Protein AF-A0A524NPP4-F1 (afdb_monomer)

Foldseek 3Di:
DDDDDPPVVCVVVVHDDPDDDDCVVPPDDDPDFWFWWWADDPQFTATDGHHPVVSVVRVTDTPGDDDCVPPPDDGDDFAFWWWAQDPNDTAIDRDHPVVSVVRVTDGPGDDDCVPPPRD

Radius of gyration: 25.39 Å; Cα contacts (8 Å, |Δi|>4): 181; chains: 1; bounding box: 55×31×65 Å

Mean predicted aligned error: 7.78 Å

Solvent-accessible surface area (backbone atoms only — not comparable to full-atom values): 7382 Å² total; per-residue (Å²): 139,72,78,98,66,55,71,69,57,31,52,75,72,71,49,82,84,84,71,92,82,64,60,74,71,69,74,69,79,75,78,80,72,57,20,26,17,30,31,90,45,97,90,43,40,42,48,43,81,32,41,66,66,56,21,53,74,71,71,25,50,76,69,45,70,76,69,47,76,72,67,74,43,65,76,65,78,76,56,27,30,16,35,32,73,59,99,86,41,65,41,52,43,80,30,50,71,68,58,21,51,74,73,69,28,45,78,71,44,70,81,66,55,75,71,67,73,52,120

Structure (mmCIF, N/CA/C/O backbone):
data_AF-A0A524NPP4-F1
#
_entry.id   AF-A0A524NPP4-F1
#
loop_
_atom_site.group_PDB
_atom_site.id
_atom_site.type_symbol
_atom_site.label_atom_id
_atom_site.label_alt_id
_atom_site.label_comp_id
_atom_site.label_asym_id
_atom_site.label_entity_id
_atom_site.label_seq_id
_atom_site.pdbx_PDB_ins_code
_atom_site.Cartn_x
_atom_site.Cartn_y
_atom_site.Cartn_z
_atom_site.occupancy
_atom_site.B_iso_or_equiv
_atom_site.auth_seq_id
_atom_site.auth_comp_id
_atom_site.auth_asym_id
_atom_site.auth_atom_id
_atom_site.pdbx_PDB_model_num
ATOM 1 N N . MET A 1 1 ? 19.622 -9.427 -18.694 1.00 81.62 1 MET A N 1
ATOM 2 C CA . MET A 1 1 ? 20.805 -9.781 -19.514 1.00 81.62 1 MET A CA 1
ATOM 3 C C . MET A 1 1 ? 20.417 -9.662 -20.981 1.00 81.62 1 MET A C 1
ATOM 5 O O . MET A 1 1 ? 19.247 -9.884 -21.259 1.00 81.62 1 MET A O 1
ATOM 9 N N . CYS A 1 2 ? 21.335 -9.304 -21.883 1.00 90.19 2 CYS A N 1
ATOM 10 C CA . CYS A 1 2 ? 21.072 -9.264 -23.329 1.00 90.19 2 CYS A CA 1
ATOM 11 C C . CYS A 1 2 ? 21.698 -10.487 -24.003 1.00 90.19 2 CYS A C 1
ATOM 13 O O . CYS A 1 2 ? 22.837 -10.831 -23.687 1.00 90.19 2 CYS A O 1
ATOM 15 N N . LEU A 1 3 ? 20.963 -11.124 -24.915 1.00 91.50 3 LEU A N 1
ATOM 16 C CA . LEU A 1 3 ? 21.426 -12.251 -25.724 1.00 91.50 3 LEU A CA 1
ATOM 17 C C . LEU A 1 3 ? 21.026 -12.019 -27.184 1.00 91.50 3 LEU A C 1
ATOM 19 O O . LEU A 1 3 ? 19.914 -11.572 -27.456 1.00 91.50 3 LEU A O 1
ATOM 23 N N . GLN A 1 4 ? 21.919 -12.342 -28.123 1.00 92.69 4 GLN A N 1
ATOM 24 C CA . GLN A 1 4 ? 21.602 -12.315 -29.551 1.00 92.69 4 GLN A CA 1
ATOM 25 C C . GLN A 1 4 ? 20.948 -13.640 -29.946 1.00 92.69 4 GLN A C 1
ATOM 27 O O . GLN A 1 4 ? 21.615 -14.670 -30.030 1.00 92.69 4 GLN A O 1
ATOM 32 N N . LEU A 1 5 ? 19.637 -13.607 -30.168 1.00 91.88 5 LEU A N 1
ATOM 33 C CA . LEU A 1 5 ? 18.804 -14.758 -30.512 1.00 91.88 5 LEU A CA 1
ATOM 34 C C . LEU A 1 5 ? 17.972 -14.445 -31.763 1.00 91.88 5 LEU A C 1
ATOM 36 O O . LEU A 1 5 ? 17.846 -13.286 -32.160 1.00 91.88 5 LEU A O 1
ATOM 40 N N . THR A 1 6 ? 17.379 -15.468 -32.381 1.00 93.00 6 THR A N 1
ATOM 41 C CA . THR A 1 6 ? 16.267 -15.234 -33.314 1.00 93.00 6 THR A CA 1
ATOM 42 C C . THR A 1 6 ? 15.047 -14.731 -32.539 1.00 93.00 6 THR A C 1
ATOM 44 O O . THR A 1 6 ? 14.915 -15.010 -31.345 1.00 93.00 6 THR A O 1
ATOM 47 N N . ALA A 1 7 ? 14.131 -14.028 -33.211 1.00 90.69 7 ALA A N 1
ATOM 48 C CA . ALA A 1 7 ? 12.905 -13.525 -32.583 1.00 90.69 7 ALA A CA 1
ATOM 49 C C . ALA A 1 7 ? 12.089 -14.652 -31.919 1.00 90.69 7 ALA A C 1
ATOM 51 O O . ALA A 1 7 ? 11.611 -14.509 -30.795 1.00 90.69 7 ALA A O 1
ATOM 52 N N . GLU A 1 8 ? 12.000 -15.814 -32.575 1.00 93.50 8 GLU A N 1
ATOM 53 C CA . GLU A 1 8 ? 11.296 -16.989 -32.047 1.00 93.50 8 GLU A CA 1
ATOM 54 C C . GLU A 1 8 ? 11.952 -17.531 -30.772 1.00 93.50 8 GLU A C 1
ATOM 56 O O . GLU A 1 8 ? 11.256 -17.840 -29.806 1.00 93.50 8 GLU A O 1
ATOM 61 N N . 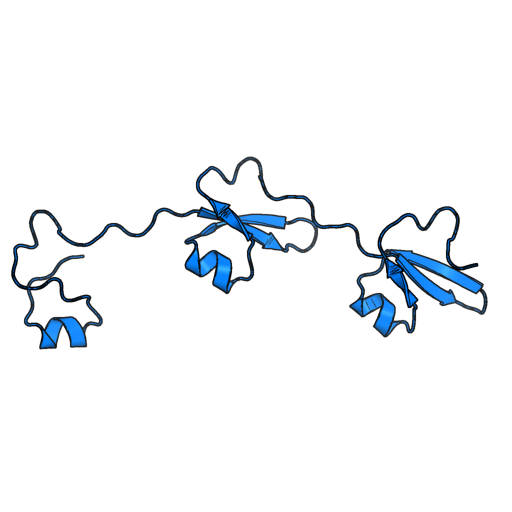ALA A 1 9 ? 13.286 -17.611 -30.740 1.00 94.31 9 ALA A N 1
ATOM 62 C CA . ALA A 1 9 ? 14.018 -18.058 -29.559 1.00 94.31 9 ALA A CA 1
ATOM 63 C C . ALA A 1 9 ? 13.930 -17.036 -28.413 1.00 94.31 9 ALA A C 1
ATOM 65 O O . ALA A 1 9 ? 13.785 -17.426 -27.260 1.00 94.31 9 ALA A O 1
ATOM 66 N N . CYS A 1 10 ? 13.956 -15.733 -28.714 1.00 92.62 10 CYS A N 1
ATOM 67 C CA . CYS A 1 10 ? 13.768 -14.680 -27.715 1.00 92.62 10 CYS A CA 1
ATOM 68 C C . CYS A 1 10 ? 12.394 -14.786 -27.033 1.00 92.62 10 CYS A C 1
ATOM 70 O O . CYS A 1 10 ? 12.313 -14.777 -25.805 1.00 92.62 10 CYS A O 1
ATOM 72 N N . ALA A 1 11 ? 11.326 -14.954 -27.819 1.00 91.94 11 ALA A N 1
ATOM 73 C CA . ALA A 1 11 ? 9.968 -15.103 -27.301 1.00 91.94 11 ALA A CA 1
ATOM 74 C C . ALA A 1 11 ? 9.776 -16.407 -26.506 1.00 91.94 11 ALA A C 1
ATOM 76 O O . ALA A 1 11 ? 9.107 -16.394 -25.473 1.00 91.94 11 ALA A O 1
ATOM 77 N N . ALA A 1 12 ? 10.376 -17.517 -26.954 1.00 95.12 12 ALA A N 1
ATOM 78 C CA . ALA A 1 12 ? 10.319 -18.799 -26.246 1.00 95.12 12 ALA A CA 1
ATOM 79 C C . ALA A 1 12 ? 10.927 -18.721 -24.833 1.00 95.12 12 ALA A C 1
ATOM 81 O O . ALA A 1 12 ? 10.419 -19.354 -23.912 1.00 95.12 12 ALA A O 1
ATOM 82 N N . GLU A 1 13 ? 11.956 -17.891 -24.656 1.00 92.25 13 GLU A N 1
ATOM 83 C CA . GLU A 1 13 ? 12.608 -17.639 -23.366 1.00 92.25 13 GLU A CA 1
ATOM 84 C C . GLU A 1 13 ? 11.909 -16.542 -22.534 1.00 92.25 13 GLU A C 1
ATOM 86 O O . GLU A 1 13 ? 12.402 -16.158 -21.473 1.00 92.25 13 GLU A O 1
ATOM 91 N N . GLY A 1 14 ? 10.779 -15.994 -23.002 1.00 90.12 14 GLY A N 1
ATOM 92 C CA . GLY A 1 14 ? 10.074 -14.892 -22.335 1.00 90.12 14 GLY A CA 1
ATOM 93 C C . GLY A 1 14 ? 10.828 -13.556 -22.376 1.00 90.12 14 GLY A C 1
ATOM 94 O O . GLY A 1 14 ? 10.588 -12.677 -21.548 1.00 90.12 14 GLY A O 1
ATOM 95 N N . GLY A 1 15 ? 11.767 -13.406 -23.311 1.00 89.75 15 GLY A N 1
ATOM 96 C CA . GLY A 1 15 ? 12.527 -12.181 -23.516 1.00 89.75 15 GLY A CA 1
ATOM 97 C C . GLY A 1 15 ? 11.711 -11.076 -24.189 1.00 89.75 15 GLY A C 1
ATOM 98 O O . GLY A 1 15 ? 10.679 -11.313 -24.814 1.00 89.75 15 GLY A O 1
ATOM 99 N N . ASN A 1 16 ? 12.213 -9.845 -24.084 1.00 90.44 16 ASN A N 1
ATOM 100 C CA . ASN A 1 16 ? 11.690 -8.701 -24.825 1.00 90.44 16 ASN A CA 1
ATOM 101 C C . ASN A 1 16 ? 12.543 -8.476 -26.082 1.00 90.44 16 ASN A C 1
ATOM 103 O O . ASN A 1 16 ? 13.719 -8.125 -25.961 1.00 90.44 16 ASN A O 1
ATOM 107 N N . ASP A 1 17 ? 11.962 -8.675 -27.266 1.00 91.69 17 ASP A N 1
ATOM 108 C CA . ASP A 1 17 ? 12.651 -8.474 -28.544 1.00 91.69 17 ASP A CA 1
ATOM 109 C C . ASP A 1 17 ? 12.876 -6.972 -28.805 1.00 91.69 17 ASP A C 1
ATOM 111 O O . ASP A 1 17 ? 11.932 -6.195 -28.951 1.00 91.69 17 ASP A O 1
ATOM 115 N N . LEU A 1 18 ? 14.147 -6.558 -28.836 1.00 89.56 18 LEU A N 1
ATOM 116 C CA . LEU A 1 18 ? 14.574 -5.175 -29.088 1.00 89.56 18 LEU A CA 1
ATOM 117 C C . LEU A 1 18 ? 14.891 -4.911 -30.573 1.00 89.56 18 LEU A C 1
ATOM 119 O O . LEU A 1 18 ? 15.301 -3.804 -30.928 1.00 89.56 18 LEU A O 1
ATOM 123 N N . GLY A 1 19 ? 14.711 -5.909 -31.441 1.00 88.75 19 GLY A N 1
ATOM 124 C CA . GLY A 1 19 ? 15.066 -5.866 -32.851 1.00 88.75 19 GLY A CA 1
ATOM 125 C C . GLY A 1 19 ? 16.542 -6.171 -33.123 1.00 88.75 19 GLY A C 1
ATOM 126 O O . GLY A 1 19 ? 17.298 -6.646 -32.276 1.00 88.75 19 GLY A O 1
ATOM 127 N N . SER A 1 20 ? 16.967 -5.912 -34.361 1.00 87.75 20 SER A N 1
ATOM 128 C CA . SER A 1 20 ? 18.352 -6.143 -34.789 1.00 87.75 20 SER A CA 1
ATOM 129 C C . SER A 1 20 ? 19.324 -5.172 -34.111 1.00 87.75 20 SER A C 1
ATOM 131 O O . SER A 1 20 ? 19.117 -3.961 -34.147 1.00 87.75 20 SER A O 1
ATOM 133 N N . GLY A 1 21 ? 20.426 -5.684 -33.554 1.00 87.00 21 GLY A N 1
ATOM 134 C CA . GLY A 1 21 ? 21.426 -4.854 -32.886 1.00 87.00 21 GLY A CA 1
ATOM 135 C C . GLY A 1 21 ? 22.561 -5.637 -32.223 1.00 87.00 21 GLY A C 1
ATOM 136 O O . GLY A 1 21 ? 22.668 -6.860 -32.346 1.00 87.00 21 GLY A O 1
ATOM 137 N N . SER A 1 22 ? 23.425 -4.897 -31.526 1.00 89.56 22 SER A N 1
ATOM 138 C CA . SER A 1 22 ? 24.494 -5.432 -30.675 1.00 89.56 22 SER A CA 1
ATOM 139 C C . SER A 1 22 ? 24.034 -5.470 -29.216 1.00 89.56 22 SER A C 1
ATOM 141 O O . SER A 1 22 ? 23.355 -4.548 -28.769 1.00 89.56 22 SER A O 1
ATOM 143 N N . CYS A 1 23 ? 24.448 -6.494 -28.462 1.00 91.12 23 CYS A N 1
ATOM 144 C CA . CYS A 1 23 ? 24.286 -6.537 -27.002 1.00 91.12 23 CYS A CA 1
ATOM 145 C C . CYS A 1 23 ? 25.392 -5.778 -26.246 1.00 91.12 23 CYS A C 1
ATOM 147 O O . CYS A 1 23 ? 25.388 -5.748 -25.015 1.00 91.12 23 CYS A O 1
ATOM 149 N N . GLU A 1 24 ? 26.338 -5.174 -26.964 1.00 90.88 24 GLU A N 1
ATOM 150 C CA . GLU A 1 24 ? 27.435 -4.393 -26.402 1.00 90.88 24 GLU A CA 1
ATOM 151 C C . GLU A 1 24 ? 27.475 -2.998 -27.049 1.00 90.88 24 GLU A C 1
ATOM 153 O O . GLU A 1 24 ? 27.679 -2.905 -28.268 1.00 90.88 24 GLU A O 1
ATOM 158 N N . PRO A 1 25 ? 27.284 -1.917 -26.261 1.00 88.94 25 PRO A N 1
ATOM 159 C CA . PRO A 1 25 ? 26.887 -1.913 -24.841 1.00 88.94 25 PRO A CA 1
ATOM 160 C C . PRO A 1 25 ? 25.472 -2.485 -24.635 1.00 88.94 25 PRO A C 1
ATOM 162 O O . PRO A 1 25 ? 24.668 -2.448 -25.559 1.00 88.94 25 PRO A O 1
ATOM 165 N N . ASN A 1 26 ? 25.164 -2.999 -23.436 1.00 88.50 26 ASN A N 1
ATOM 166 C CA . ASN A 1 26 ? 23.868 -3.627 -23.140 1.00 88.50 26 ASN A CA 1
ATOM 167 C C . ASN A 1 26 ? 22.699 -2.661 -23.437 1.00 88.50 26 ASN A C 1
ATOM 169 O O . ASN A 1 26 ? 22.555 -1.674 -22.711 1.00 88.50 26 ASN A O 1
ATOM 173 N N . PRO A 1 27 ? 21.862 -2.935 -24.458 1.00 87.94 27 PRO A N 1
ATOM 174 C CA . PRO A 1 27 ? 20.766 -2.056 -24.846 1.00 87.94 27 PRO A CA 1
ATOM 175 C C . PRO A 1 27 ? 19.501 -2.277 -24.006 1.00 87.94 27 PRO A C 1
ATOM 177 O O . PRO A 1 27 ? 18.516 -1.565 -24.201 1.00 87.94 27 PRO A O 1
ATOM 180 N N . CYS A 1 28 ? 19.480 -3.268 -23.104 1.00 88.81 28 CYS A N 1
ATOM 181 C CA . CYS A 1 28 ? 18.310 -3.525 -22.275 1.00 88.81 28 CYS A CA 1
ATOM 182 C C . CYS A 1 28 ? 17.991 -2.305 -21.396 1.00 88.81 28 CYS A C 1
ATOM 184 O O . CYS A 1 28 ? 18.904 -1.765 -20.760 1.00 88.81 28 CYS A O 1
ATOM 186 N N . PRO A 1 29 ? 16.709 -1.905 -21.292 1.00 84.94 29 PRO A N 1
ATOM 187 C CA . PRO A 1 29 ? 16.317 -0.859 -20.364 1.00 84.94 29 PRO A CA 1
ATOM 188 C C . PRO A 1 29 ? 16.701 -1.267 -18.939 1.00 84.94 29 PRO A C 1
ATOM 190 O O . PRO A 1 29 ? 16.537 -2.424 -18.541 1.00 84.94 29 PRO A O 1
ATOM 193 N N . ALA A 1 30 ? 17.232 -0.314 -18.173 1.00 85.12 30 ALA A N 1
ATOM 194 C CA . ALA A 1 30 ? 17.430 -0.520 -16.748 1.00 85.12 30 ALA A CA 1
ATOM 195 C C . ALA A 1 30 ? 16.066 -0.778 -16.084 1.00 85.12 30 ALA A C 1
ATOM 197 O O . ALA A 1 30 ? 15.069 -0.179 -16.503 1.00 85.12 30 ALA A O 1
ATOM 198 N N . PRO A 1 31 ? 15.999 -1.648 -15.060 1.00 82.94 31 PRO A N 1
ATOM 199 C CA . PRO A 1 31 ? 14.778 -1.789 -14.284 1.00 82.94 31 PRO A CA 1
ATOM 200 C C . PRO A 1 31 ? 14.377 -0.426 -13.700 1.00 82.94 31 PRO A C 1
ATOM 202 O O . PRO A 1 31 ? 15.258 0.389 -13.392 1.00 82.94 31 PRO A O 1
ATOM 205 N N . PRO A 1 32 ? 13.067 -0.159 -13.550 1.00 86.75 32 PRO A N 1
ATOM 206 C CA . PRO A 1 32 ? 12.616 1.073 -12.929 1.00 86.75 32 PRO A CA 1
ATOM 207 C C . PRO A 1 32 ? 13.217 1.184 -11.521 1.00 86.75 32 PRO A C 1
ATOM 209 O O . PRO A 1 32 ? 13.317 0.170 -10.819 1.00 86.75 32 PRO A O 1
ATOM 212 N N . PRO A 1 33 ? 13.640 2.388 -11.097 1.00 90.94 33 PRO A N 1
ATOM 213 C CA . PRO A 1 33 ? 14.133 2.570 -9.745 1.00 90.94 33 PRO A CA 1
ATOM 214 C C . PRO A 1 33 ? 13.023 2.226 -8.743 1.00 90.94 33 PRO A C 1
ATOM 216 O O . PRO A 1 33 ? 11.843 2.454 -9.033 1.00 90.94 33 PRO A O 1
ATOM 219 N N . PRO A 1 3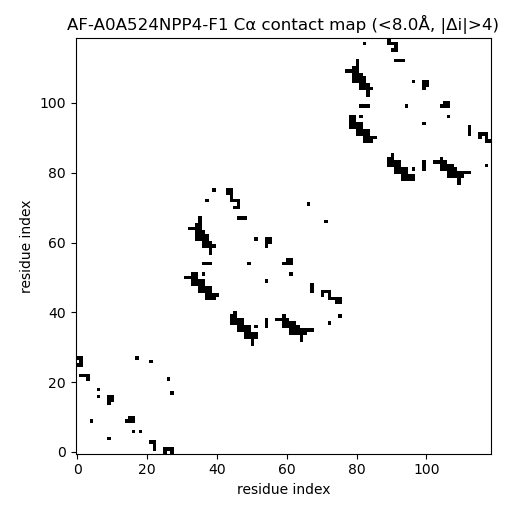4 ? 13.379 1.697 -7.564 1.00 94.56 34 PRO A N 1
ATOM 220 C CA . PRO A 1 34 ? 12.397 1.476 -6.525 1.00 94.56 34 PRO A CA 1
ATOM 221 C C . PRO A 1 34 ? 11.815 2.809 -6.046 1.00 94.56 34 PRO A C 1
ATOM 223 O O . PRO A 1 34 ? 12.458 3.864 -6.070 1.00 94.56 34 PRO A O 1
ATOM 226 N N . THR A 1 35 ? 10.588 2.721 -5.569 1.00 97.50 35 THR A N 1
ATOM 227 C CA . THR A 1 35 ? 9.865 3.754 -4.855 1.00 97.50 35 THR A CA 1
ATOM 228 C C . THR A 1 35 ? 9.713 3.363 -3.387 1.00 97.50 35 THR A C 1
ATOM 230 O O . THR A 1 35 ? 9.846 2.194 -3.021 1.00 97.50 35 THR A O 1
ATOM 233 N N . ARG A 1 36 ? 9.430 4.339 -2.530 1.00 98.12 36 ARG A N 1
ATOM 234 C CA . ARG A 1 36 ? 9.027 4.097 -1.147 1.00 98.12 36 ARG A CA 1
ATOM 235 C C . ARG A 1 36 ? 7.546 3.745 -1.121 1.00 98.12 36 ARG A C 1
ATOM 237 O O . ARG A 1 36 ? 6.702 4.593 -1.397 1.00 98.12 36 ARG A O 1
ATOM 244 N N . CYS A 1 37 ? 7.250 2.509 -0.766 1.00 98.25 37 CYS A N 1
ATOM 245 C CA . CYS A 1 37 ? 5.904 1.992 -0.636 1.00 98.25 37 CYS A CA 1
ATOM 246 C C . CYS A 1 37 ? 5.492 1.917 0.831 1.00 98.25 37 CYS A C 1
ATOM 248 O O . CYS A 1 37 ? 6.181 1.276 1.623 1.00 98.25 37 CYS A O 1
ATOM 250 N N . CYS A 1 38 ? 4.366 2.535 1.178 1.00 98.06 38 CYS A N 1
ATOM 251 C CA . CYS A 1 38 ? 3.761 2.414 2.497 1.00 98.06 38 CYS A CA 1
ATOM 252 C C . CYS A 1 38 ? 2.686 1.339 2.501 1.00 98.06 38 CYS A C 1
ATOM 254 O O . CYS A 1 38 ? 1.656 1.498 1.848 1.00 98.06 38 CYS A O 1
ATOM 256 N N . LEU A 1 39 ? 2.924 0.279 3.266 1.00 96.44 39 LEU A N 1
ATOM 257 C CA . LEU A 1 39 ? 1.979 -0.809 3.491 1.00 96.44 39 LEU A CA 1
ATOM 258 C C . LEU A 1 39 ? 1.368 -0.691 4.886 1.00 96.44 39 LEU A C 1
ATOM 260 O O . LEU A 1 39 ? 2.037 -0.247 5.823 1.00 96.44 39 LEU A O 1
ATOM 264 N N . ALA A 1 40 ? 0.109 -1.103 5.019 1.00 92.81 40 ALA A N 1
ATOM 265 C CA . ALA A 1 40 ? -0.534 -1.228 6.320 1.00 92.81 40 ALA A CA 1
ATOM 266 C C . ALA A 1 40 ? 0.176 -2.314 7.142 1.00 92.81 40 ALA A C 1
ATOM 268 O O . ALA A 1 40 ? 0.344 -3.439 6.676 1.00 92.81 40 ALA A O 1
ATOM 269 N N . GLY A 1 41 ? 0.614 -1.960 8.348 1.00 87.00 41 GLY A N 1
ATOM 270 C CA . GLY A 1 41 ? 1.106 -2.909 9.346 1.00 87.00 41 GLY A CA 1
ATOM 271 C C . GLY A 1 41 ? 0.150 -2.992 10.535 1.00 87.00 41 GLY A C 1
ATOM 272 O O . GLY A 1 41 ? -0.787 -2.203 10.632 1.00 87.00 41 GLY A O 1
ATOM 273 N N . GLU A 1 42 ? 0.395 -3.942 11.440 1.00 79.19 42 GLU A N 1
ATOM 274 C CA . GLU A 1 42 ? -0.495 -4.225 12.579 1.00 79.19 42 GLU A CA 1
ATOM 275 C C . GLU A 1 42 ? -0.588 -3.052 13.569 1.00 79.19 42 GLU A C 1
ATOM 277 O O . GLU A 1 42 ? -1.676 -2.692 14.003 1.00 79.19 42 GLU A 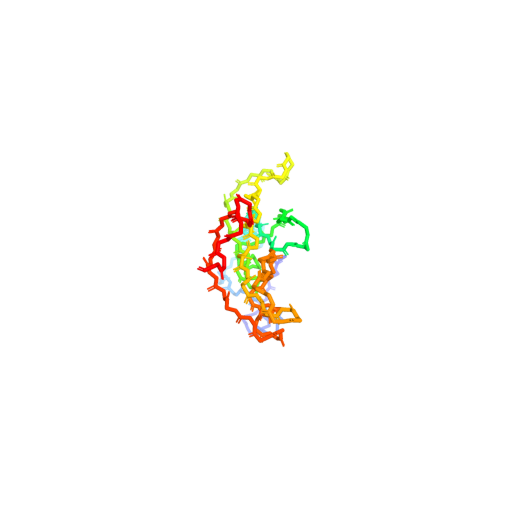O 1
ATOM 282 N N . GLU A 1 43 ? 0.545 -2.422 13.895 1.00 80.06 43 GLU A N 1
ATOM 283 C CA . GLU A 1 43 ? 0.600 -1.272 14.816 1.00 80.06 43 GLU A CA 1
ATOM 284 C C . GLU A 1 43 ? 0.891 0.054 14.095 1.00 80.06 43 GLU A C 1
ATOM 286 O O . GLU A 1 43 ? 0.456 1.125 14.518 1.00 80.06 43 GLU A O 1
ATOM 291 N N . ALA A 1 44 ? 1.654 0.001 13.001 1.00 88.31 44 ALA A N 1
ATOM 292 C CA . ALA A 1 44 ? 2.046 1.169 12.226 1.00 88.31 44 ALA A CA 1
ATOM 293 C C . ALA A 1 44 ? 2.282 0.801 10.761 1.00 88.31 44 ALA A C 1
ATOM 295 O O . ALA A 1 44 ? 2.659 -0.325 10.438 1.00 88.31 44 ALA A O 1
ATOM 296 N N . ASN A 1 45 ? 2.123 1.783 9.876 1.00 94.31 45 ASN A N 1
ATOM 297 C CA . ASN A 1 45 ? 2.447 1.617 8.464 1.00 94.31 45 ASN A CA 1
ATOM 298 C C . ASN A 1 45 ? 3.953 1.383 8.281 1.00 94.31 45 ASN A C 1
ATOM 300 O O . ASN A 1 45 ? 4.780 2.072 8.886 1.00 94.31 45 ASN A O 1
ATOM 304 N N . VAL A 1 46 ? 4.314 0.445 7.410 1.00 96.00 46 VAL A N 1
ATOM 305 C CA . VAL A 1 46 ? 5.702 0.053 7.136 1.00 96.00 46 VAL A CA 1
ATOM 306 C C . VAL A 1 46 ? 6.130 0.604 5.781 1.00 96.00 46 VAL A C 1
ATOM 308 O O . VAL A 1 46 ? 5.394 0.488 4.803 1.00 96.00 46 VAL A O 1
ATOM 311 N N . CYS A 1 47 ? 7.332 1.182 5.714 1.00 97.81 47 CYS A N 1
ATOM 312 C CA . CYS A 1 47 ? 7.941 1.598 4.453 1.00 97.81 47 CYS A CA 1
ATOM 313 C C . CYS A 1 47 ? 8.846 0.501 3.899 1.00 97.81 47 CYS A C 1
ATOM 315 O O . CYS A 1 47 ? 9.777 0.070 4.579 1.00 97.81 47 CYS A O 1
ATOM 317 N N . LEU A 1 48 ? 8.623 0.113 2.646 1.00 97.38 48 LEU A N 1
ATOM 318 C CA . LEU A 1 48 ? 9.495 -0.778 1.883 1.00 97.38 48 LEU A CA 1
ATOM 319 C C . LEU A 1 48 ? 9.928 -0.105 0.581 1.00 97.38 48 LEU A C 1
ATOM 321 O O . LEU A 1 48 ? 9.160 0.634 -0.031 1.00 97.38 48 LEU A O 1
ATOM 325 N N . GLN A 1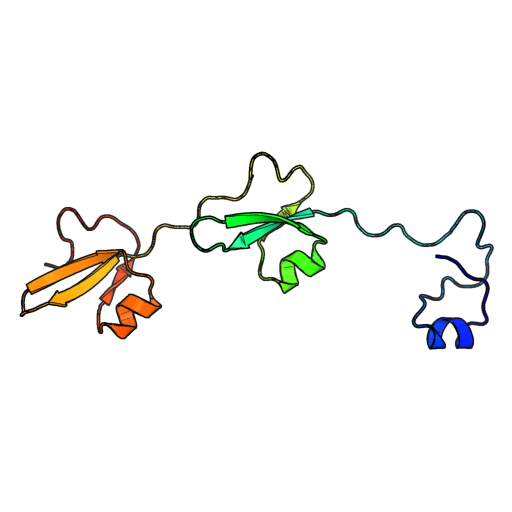 49 ? 11.147 -0.383 0.118 1.00 97.50 49 GLN A N 1
ATOM 326 C CA . GLN A 1 49 ? 11.548 -0.015 -1.238 1.00 97.50 49 GLN A CA 1
ATOM 327 C C . GLN A 1 49 ? 11.079 -1.089 -2.226 1.00 97.50 49 GLN A C 1
ATOM 329 O O . GLN A 1 49 ? 11.671 -2.163 -2.302 1.00 97.50 49 GLN A O 1
ATOM 334 N N . LEU A 1 50 ? 10.017 -0.796 -2.976 1.00 96.81 50 LEU A N 1
ATOM 335 C CA . LEU A 1 50 ? 9.403 -1.694 -3.964 1.00 96.81 50 LEU A CA 1
ATOM 336 C C . LEU A 1 50 ? 9.370 -1.028 -5.340 1.00 96.81 50 LEU A C 1
ATOM 338 O O . LEU A 1 50 ? 9.584 0.173 -5.451 1.00 96.81 50 LEU A O 1
ATOM 342 N N . THR A 1 51 ? 9.082 -1.766 -6.413 1.00 96.00 51 THR A N 1
ATOM 343 C CA . THR A 1 51 ? 8.673 -1.103 -7.665 1.00 96.00 51 THR A CA 1
ATOM 344 C C . THR A 1 51 ? 7.281 -0.494 -7.481 1.00 96.00 51 THR A C 1
ATOM 346 O O . THR A 1 51 ? 6.502 -0.981 -6.662 1.00 96.00 51 THR A O 1
ATOM 349 N N . ALA A 1 52 ? 6.939 0.546 -8.248 1.00 95.56 52 ALA A N 1
ATOM 350 C CA . ALA A 1 52 ? 5.600 1.148 -8.188 1.00 95.56 52 ALA A CA 1
ATOM 351 C C . ALA A 1 52 ? 4.488 0.113 -8.450 1.00 95.56 52 ALA A C 1
ATOM 353 O O . ALA A 1 52 ? 3.461 0.106 -7.779 1.00 95.56 52 ALA A O 1
ATOM 354 N N . GLU A 1 53 ? 4.735 -0.816 -9.376 1.00 95.56 53 GLU A N 1
ATOM 355 C CA . GLU A 1 53 ? 3.814 -1.911 -9.691 1.00 95.56 53 GLU A CA 1
ATOM 356 C C . GLU A 1 53 ? 3.631 -2.879 -8.515 1.00 95.56 53 GLU A C 1
ATOM 358 O O . GLU A 1 53 ? 2.497 -3.173 -8.149 1.00 95.56 53 GLU A O 1
ATOM 363 N N . HIS A 1 54 ? 4.721 -3.320 -7.872 1.00 96.31 54 HIS A N 1
ATOM 364 C CA . HIS A 1 54 ? 4.619 -4.166 -6.678 1.00 96.31 54 HIS A CA 1
ATOM 365 C C . HIS A 1 54 ? 3.934 -3.435 -5.525 1.00 96.31 54 HIS A C 1
ATOM 367 O O . HIS A 1 54 ? 3.121 -4.027 -4.830 1.00 96.31 54 HIS A O 1
ATOM 373 N N . CYS A 1 55 ? 4.225 -2.146 -5.338 1.00 97.62 55 CYS A N 1
ATOM 374 C CA . CYS A 1 55 ? 3.571 -1.357 -4.303 1.00 97.62 55 CYS A CA 1
ATOM 375 C C . CYS A 1 55 ? 2.049 -1.336 -4.483 1.00 97.62 55 CYS A C 1
ATOM 377 O O . CYS A 1 55 ? 1.311 -1.601 -3.539 1.00 97.62 55 CYS A O 1
ATOM 379 N N . ALA A 1 56 ? 1.582 -1.083 -5.709 1.00 96.75 56 ALA A N 1
ATOM 380 C CA . ALA A 1 56 ? 0.160 -1.085 -6.028 1.00 96.75 56 ALA A CA 1
ATOM 381 C C . ALA A 1 56 ? -0.475 -2.480 -5.889 1.00 96.75 56 ALA A C 1
ATOM 383 O O . ALA A 1 56 ? -1.606 -2.585 -5.419 1.00 96.75 56 ALA A O 1
ATOM 384 N N . ALA A 1 57 ? 0.241 -3.544 -6.270 1.00 97.25 57 ALA A N 1
ATOM 385 C CA . ALA A 1 57 ? -0.235 -4.923 -6.142 1.00 97.25 57 ALA A CA 1
ATOM 386 C C . ALA A 1 57 ? -0.475 -5.330 -4.678 1.00 97.25 57 ALA A C 1
ATOM 388 O O . ALA A 1 57 ? -1.457 -6.007 -4.385 1.00 97.25 57 ALA A O 1
ATOM 389 N N . GLU A 1 58 ? 0.369 -4.852 -3.763 1.00 96.56 58 GLU A N 1
ATOM 390 C CA . GLU A 1 58 ? 0.232 -5.051 -2.314 1.00 96.56 58 GLU A CA 1
ATOM 391 C C . GLU A 1 58 ? -0.777 -4.077 -1.663 1.00 96.56 58 GLU A C 1
ATOM 393 O O . GLU A 1 58 ? -0.915 -4.044 -0.442 1.00 96.56 58 GLU A O 1
ATOM 398 N N . GLY A 1 59 ? -1.476 -3.247 -2.450 1.00 95.56 59 GLY A N 1
ATOM 399 C CA . GLY A 1 59 ? -2.414 -2.242 -1.934 1.00 95.56 59 GLY A CA 1
ATOM 400 C C . GLY A 1 59 ? -1.740 -1.079 -1.197 1.00 95.56 59 GLY A C 1
ATOM 401 O O . GLY A 1 59 ? -2.381 -0.381 -0.412 1.00 95.56 59 GLY A O 1
ATOM 402 N N . GLY A 1 60 ? -0.444 -0.879 -1.427 1.00 96.12 60 GLY A N 1
ATOM 403 C CA . GLY A 1 60 ? 0.353 0.155 -0.794 1.00 96.12 60 GLY A CA 1
ATOM 404 C C . GLY A 1 60 ? 0.178 1.544 -1.390 1.00 96.12 60 GLY A C 1
ATOM 405 O O . GLY A 1 60 ? -0.266 1.730 -2.523 1.00 96.12 60 GLY A O 1
ATOM 406 N N . ASN A 1 61 ? 0.600 2.540 -0.615 1.00 96.19 61 ASN A N 1
ATOM 407 C CA . ASN A 1 61 ? 0.677 3.924 -1.057 1.00 96.19 61 ASN A CA 1
ATOM 408 C C . ASN A 1 61 ? 2.103 4.270 -1.511 1.00 96.19 61 ASN A C 1
ATOM 410 O O . ASN A 1 61 ? 3.045 4.245 -0.715 1.00 96.19 61 ASN A O 1
ATOM 414 N N . ASP A 1 62 ? 2.248 4.616 -2.786 1.00 97.19 62 ASP A N 1
ATOM 415 C CA . ASP A 1 62 ? 3.511 5.014 -3.407 1.00 97.19 62 ASP A CA 1
ATOM 416 C C . ASP A 1 62 ? 3.863 6.475 -3.044 1.00 97.19 62 ASP A C 1
ATOM 418 O O . ASP A 1 62 ? 3.146 7.410 -3.403 1.00 97.19 62 ASP A O 1
ATOM 422 N N . LEU A 1 63 ? 4.976 6.687 -2.329 1.00 96.81 63 LEU A N 1
ATOM 423 C CA . LEU A 1 63 ? 5.483 8.018 -1.954 1.00 96.81 63 LEU A CA 1
ATOM 424 C C . LEU A 1 63 ? 6.539 8.576 -2.924 1.00 96.81 63 LEU A C 1
ATOM 426 O O . LEU A 1 63 ? 7.175 9.600 -2.640 1.00 96.81 63 LEU A O 1
ATOM 430 N N . GLY A 1 64 ? 6.787 7.894 -4.035 1.00 96.06 64 GLY A N 1
ATOM 431 C CA . GLY A 1 64 ? 7.885 8.177 -4.945 1.00 96.06 64 GLY A CA 1
ATOM 432 C C . GLY A 1 64 ? 9.263 7.846 -4.360 1.00 96.06 64 GLY A C 1
ATOM 433 O O . GLY A 1 64 ? 9.431 7.208 -3.313 1.00 96.06 64 GLY A O 1
ATOM 434 N N . SER A 1 65 ? 10.294 8.323 -5.051 1.00 95.94 65 SER A N 1
ATOM 435 C CA . SER A 1 65 ? 11.690 8.077 -4.690 1.00 95.94 65 SER A CA 1
ATOM 436 C C . SER A 1 65 ? 12.056 8.593 -3.289 1.00 95.94 65 SER A C 1
ATOM 438 O O . SER A 1 65 ? 11.442 9.516 -2.749 1.00 95.94 65 SER A O 1
ATOM 440 N N . GLY A 1 66 ? 13.081 7.985 -2.684 1.00 95.69 66 GLY A N 1
ATOM 441 C CA . GLY A 1 66 ? 13.654 8.421 -1.409 1.00 95.69 66 GLY A CA 1
ATOM 442 C C . GLY A 1 66 ? 14.091 7.269 -0.501 1.00 95.69 66 GLY A C 1
ATOM 443 O O . GLY A 1 66 ? 14.088 6.106 -0.899 1.00 95.69 66 GLY A O 1
ATOM 444 N N . SER A 1 67 ? 14.430 7.610 0.745 1.00 95.25 67 SER A N 1
ATOM 445 C CA . SER A 1 67 ? 14.770 6.657 1.814 1.00 95.25 67 SER A CA 1
ATOM 446 C C . SER A 1 67 ? 13.540 6.230 2.627 1.00 95.25 67 SER A C 1
ATOM 448 O O . SER A 1 67 ? 12.675 7.063 2.908 1.00 95.25 67 SER A O 1
ATOM 450 N N . CYS A 1 68 ? 13.484 4.957 3.030 1.00 96.69 68 CYS A N 1
ATOM 451 C CA . CYS A 1 68 ? 12.530 4.463 4.033 1.00 96.69 68 CYS A CA 1
ATOM 452 C C . CYS A 1 68 ? 13.024 4.652 5.476 1.00 96.69 68 CYS A C 1
ATOM 454 O O . CYS A 1 68 ? 12.295 4.348 6.414 1.00 96.69 68 CYS A O 1
ATOM 456 N N . GLU A 1 69 ? 14.238 5.168 5.664 1.00 95.75 69 GLU A N 1
ATOM 457 C CA . GLU A 1 69 ? 14.805 5.468 6.974 1.00 95.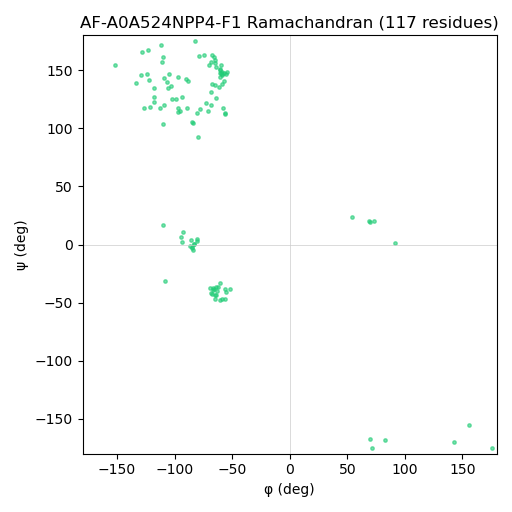75 69 GLU A CA 1
ATOM 458 C C . GLU A 1 69 ? 15.100 6.973 7.108 1.00 95.75 69 GLU A C 1
ATOM 460 O O . GLU A 1 69 ? 15.872 7.511 6.300 1.00 95.75 69 GLU A O 1
ATOM 465 N N . PRO A 1 70 ? 14.518 7.658 8.117 1.00 94.69 70 PRO A N 1
ATOM 466 C CA . PRO A 1 70 ? 13.458 7.167 9.013 1.00 94.69 70 PRO A CA 1
ATOM 467 C C . PRO A 1 70 ? 12.147 6.892 8.256 1.00 94.69 70 PRO A C 1
ATOM 469 O O . PRO A 1 70 ? 11.946 7.447 7.177 1.00 94.69 70 PRO A O 1
ATOM 472 N N . ASN A 1 71 ? 11.264 6.064 8.832 1.00 95.38 71 ASN A N 1
ATOM 473 C CA . ASN A 1 71 ? 10.003 5.666 8.196 1.00 95.38 71 ASN A CA 1
ATOM 474 C C . ASN A 1 71 ? 9.162 6.907 7.822 1.00 95.38 71 ASN A C 1
ATOM 476 O O . ASN A 1 71 ? 8.708 7.617 8.721 1.00 95.38 71 ASN A O 1
ATOM 480 N N . PRO A 1 72 ? 8.964 7.189 6.519 1.00 95.94 72 PRO A N 1
ATOM 481 C CA . PRO A 1 72 ? 8.224 8.355 6.055 1.00 95.94 72 PRO A CA 1
ATOM 482 C C . PRO A 1 72 ? 6.715 8.106 5.955 1.00 95.94 72 PRO A C 1
ATOM 484 O O . PRO A 1 72 ? 5.987 9.008 5.538 1.00 95.94 72 PRO A O 1
ATOM 487 N N . CYS A 1 73 ? 6.244 6.895 6.258 1.00 96.69 73 CYS A N 1
ATOM 488 C CA . CYS A 1 73 ? 4.835 6.567 6.147 1.00 96.69 73 CYS A CA 1
ATOM 489 C C . CYS A 1 73 ? 4.011 7.333 7.182 1.00 96.69 73 CYS A C 1
ATOM 491 O O . CYS A 1 73 ? 4.426 7.445 8.339 1.00 96.69 73 CYS A O 1
ATOM 493 N N . PRO A 1 74 ? 2.835 7.858 6.792 1.00 92.25 74 PRO A N 1
ATOM 494 C CA . PRO A 1 74 ? 1.934 8.478 7.751 1.00 92.25 74 PRO A CA 1
ATOM 495 C C . PRO A 1 74 ? 1.522 7.449 8.806 1.00 92.25 74 PRO A C 1
ATOM 497 O O . PRO A 1 74 ? 1.435 6.257 8.506 1.00 92.25 74 PRO A O 1
ATOM 500 N N . ALA A 1 75 ? 1.248 7.898 10.031 1.00 89.38 75 ALA A N 1
ATOM 501 C CA . ALA A 1 75 ? 0.640 7.031 11.034 1.00 89.38 75 ALA A CA 1
ATOM 502 C C . ALA A 1 75 ? -0.720 6.514 10.519 1.00 89.38 75 ALA A C 1
ATOM 504 O O . ALA A 1 75 ? -1.398 7.242 9.781 1.00 89.38 75 ALA A O 1
ATOM 505 N N . PRO A 1 76 ? -1.118 5.277 10.865 1.00 83.69 76 PRO A N 1
ATOM 506 C CA . PRO A 1 76 ? -2.455 4.802 10.547 1.00 83.69 76 PRO A CA 1
ATOM 507 C C . PRO A 1 76 ? -3.503 5.727 11.189 1.00 83.69 76 PRO A C 1
ATOM 509 O O . PRO A 1 76 ? -3.239 6.324 12.240 1.00 83.69 76 PRO A O 1
ATOM 512 N N . PRO A 1 77 ? -4.680 5.892 10.559 1.00 81.25 77 PRO A N 1
ATOM 513 C CA . PRO A 1 77 ? -5.773 6.607 11.197 1.00 81.25 77 PRO A CA 1
ATOM 514 C C . PRO A 1 77 ? -6.144 5.900 12.511 1.00 81.25 77 PRO A C 1
ATOM 516 O O . PRO A 1 77 ? -6.038 4.673 12.585 1.00 81.25 77 PRO A O 1
ATOM 519 N N . PRO A 1 78 ? -6.576 6.644 13.544 1.00 82.31 78 PRO A N 1
ATOM 520 C CA . PRO A 1 78 ? -7.083 6.013 14.751 1.00 82.31 78 PRO A CA 1
ATOM 521 C C . PRO A 1 78 ? -8.289 5.127 14.402 1.00 82.31 78 PRO A C 1
ATOM 523 O O . PRO A 1 78 ? -9.035 5.465 13.470 1.00 82.31 78 PRO A O 1
ATOM 526 N N . PRO A 1 79 ? -8.494 4.014 15.128 1.00 83.88 79 PRO A N 1
ATOM 527 C CA . PRO A 1 79 ? -9.721 3.240 15.001 1.00 83.88 79 PRO A CA 1
ATOM 528 C C . PRO A 1 79 ? -10.943 4.148 15.224 1.00 83.88 79 PRO A C 1
ATOM 530 O O . PRO A 1 79 ? -10.859 5.137 15.962 1.00 83.88 79 PRO A O 1
ATOM 533 N N . PRO A 1 80 ? -12.076 3.869 14.562 1.00 91.06 80 PRO A N 1
ATOM 534 C CA . PRO A 1 80 ? -13.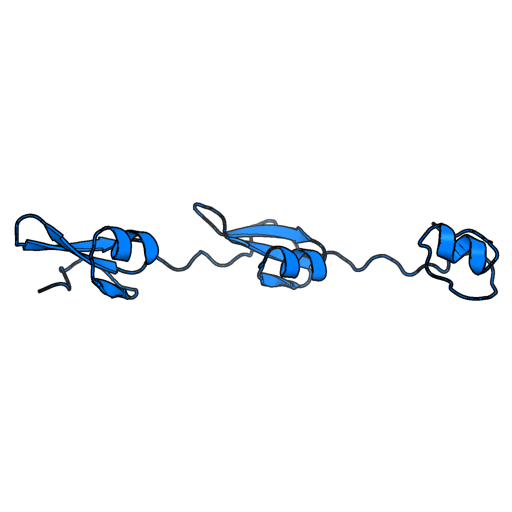308 4.562 14.880 1.00 91.06 80 PRO A CA 1
ATOM 535 C C . PRO A 1 80 ? -13.785 4.170 16.278 1.00 91.06 80 PRO A C 1
ATOM 537 O O . PRO A 1 80 ? -13.387 3.156 16.852 1.00 91.06 80 PRO A O 1
ATOM 540 N N . ARG A 1 81 ? -14.685 4.985 16.815 1.00 95.44 81 ARG A N 1
ATOM 541 C CA . ARG A 1 81 ? -15.363 4.670 18.065 1.00 95.44 81 ARG A CA 1
ATOM 542 C C . ARG A 1 81 ? -16.615 3.864 17.775 1.00 95.44 81 ARG A C 1
ATOM 544 O O . ARG A 1 81 ? -17.358 4.166 16.840 1.00 95.44 81 ARG A O 1
ATOM 551 N N . CYS A 1 82 ? -16.868 2.891 18.627 1.00 97.12 82 CYS A N 1
ATOM 552 C CA . CYS A 1 82 ? -17.996 1.991 18.575 1.00 97.12 82 CYS A CA 1
ATOM 553 C C . CYS A 1 82 ? -18.862 2.161 19.820 1.00 97.12 82 CYS A C 1
ATOM 555 O O . CYS A 1 82 ? -18.365 2.054 20.939 1.00 97.12 82 CYS A O 1
ATOM 557 N N . CYS A 1 83 ? -20.159 2.384 19.623 1.00 97.25 83 CYS A N 1
ATOM 558 C CA . CYS A 1 83 ? -21.142 2.330 20.696 1.00 97.25 83 CYS A CA 1
ATOM 559 C C . CYS A 1 83 ? -21.692 0.913 20.835 1.00 97.25 83 CYS A C 1
ATOM 561 O O . CYS A 1 83 ? -22.348 0.404 19.923 1.00 97.25 83 CYS A O 1
ATOM 563 N N . LEU A 1 84 ? -21.454 0.310 21.994 1.00 96.00 84 LEU A N 1
ATOM 564 C CA . LEU A 1 84 ? -21.951 -0.999 22.399 1.00 96.00 84 LEU A CA 1
ATOM 565 C C . LEU A 1 84 ? -22.976 -0.847 23.523 1.00 96.00 84 LEU A C 1
ATOM 567 O O . LEU A 1 84 ? -22.972 0.138 24.258 1.00 96.00 84 LEU A O 1
ATOM 571 N N . THR A 1 85 ? -23.856 -1.834 23.681 1.00 95.12 85 THR A N 1
ATOM 572 C CA . THR A 1 85 ? -24.733 -1.933 24.855 1.00 95.12 85 THR A CA 1
ATOM 573 C C . THR A 1 85 ? -24.282 -3.110 25.704 1.00 95.12 85 THR A C 1
ATOM 575 O O . THR A 1 85 ? -24.550 -4.262 25.365 1.00 95.12 85 THR A O 1
ATOM 578 N N . ILE A 1 86 ? -23.609 -2.817 26.815 1.00 91.81 86 ILE A N 1
ATOM 579 C CA . ILE A 1 86 ? -23.080 -3.821 27.742 1.00 91.81 86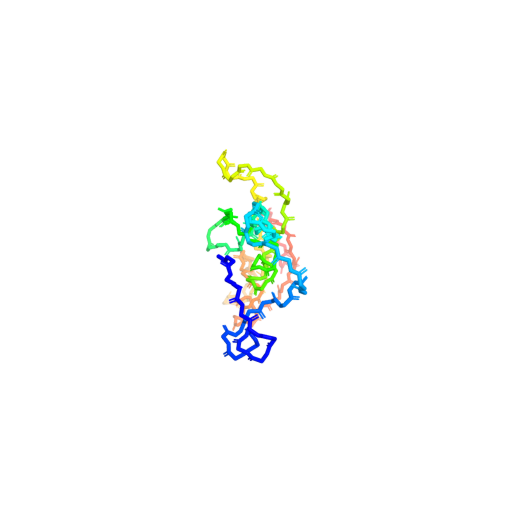 ILE A CA 1
ATOM 580 C C . ILE A 1 86 ? -23.924 -3.761 29.010 1.00 91.81 86 ILE A C 1
ATOM 582 O O . ILE A 1 86 ? -24.055 -2.710 29.624 1.00 91.81 86 ILE A O 1
ATOM 586 N N . GLU A 1 87 ? -24.576 -4.872 29.355 1.00 92.44 87 GLU A N 1
ATOM 587 C CA . GLU A 1 87 ? -25.465 -4.969 30.529 1.00 92.44 87 GLU A CA 1
ATOM 588 C C . GLU A 1 87 ? -26.579 -3.896 30.588 1.00 92.44 87 GLU A C 1
ATOM 590 O O . GLU A 1 87 ? -27.148 -3.624 31.643 1.00 92.44 87 GLU A O 1
ATOM 595 N N . GLY A 1 88 ? -26.956 -3.334 29.433 1.00 90.00 88 GLY A N 1
ATOM 596 C CA . GLY A 1 88 ? -27.985 -2.296 29.314 1.00 90.00 88 GLY A CA 1
ATOM 597 C C . GLY A 1 88 ? -27.464 -0.857 29.383 1.00 90.00 88 GLY A C 1
ATOM 598 O O . GLY A 1 88 ? -28.275 0.060 29.274 1.00 90.00 88 GLY A O 1
ATOM 599 N N . GLU A 1 89 ? -26.153 -0.650 29.515 1.00 92.75 89 GLU A N 1
ATOM 600 C CA . GLU A 1 89 ? -25.518 0.671 29.514 1.00 92.75 89 GLU A CA 1
ATOM 601 C C . GLU A 1 89 ? -24.762 0.925 28.193 1.00 92.75 89 GLU A C 1
ATOM 603 O O . GLU A 1 89 ? -24.130 0.002 27.660 1.00 92.75 89 GLU A O 1
ATOM 608 N N . PRO A 1 90 ? -24.829 2.149 27.628 1.00 94.50 90 PRO A N 1
ATOM 609 C CA . PRO A 1 90 ? -24.064 2.502 26.441 1.00 94.50 90 PRO A CA 1
ATOM 610 C C . PRO A 1 90 ? -22.580 2.661 26.792 1.00 94.50 90 PRO A C 1
ATOM 612 O O . PRO A 1 90 ? -22.205 3.497 27.612 1.00 94.50 90 PRO A O 1
ATOM 615 N N . VAL A 1 91 ? -21.717 1.883 26.146 1.00 95.44 91 VAL A N 1
ATOM 616 C CA . VAL A 1 91 ? -20.259 1.934 26.317 1.00 95.44 91 VAL A CA 1
ATOM 617 C C . VAL A 1 91 ? -19.618 2.324 24.992 1.00 95.44 91 VAL A C 1
ATOM 619 O O . VAL A 1 91 ? -19.988 1.797 23.944 1.00 95.44 91 VAL A O 1
ATOM 622 N N . CYS A 1 92 ? -18.664 3.253 25.044 1.00 96.31 92 CYS A N 1
ATOM 623 C CA . CYS A 1 92 ? -17.850 3.636 23.897 1.00 96.31 92 CYS A CA 1
ATOM 624 C C . CYS A 1 92 ? -16.501 2.919 23.951 1.00 96.31 92 CYS A C 1
ATOM 626 O O . CYS A 1 92 ? -15.784 3.058 24.942 1.00 96.31 92 CYS A O 1
ATOM 628 N N . GLU A 1 93 ? -16.145 2.211 22.880 1.00 94.44 93 GLU A N 1
ATOM 629 C CA . GLU A 1 93 ? -14.826 1.594 22.707 1.00 94.44 93 GLU A CA 1
ATOM 630 C C . GLU A 1 93 ? -14.201 1.962 21.358 1.00 94.44 93 GLU A C 1
ATOM 632 O O . GLU A 1 93 ? -14.892 2.090 20.349 1.00 94.44 93 GLU A O 1
ATOM 637 N N . ASP A 1 94 ? -12.878 2.103 21.323 1.00 93.50 94 ASP A N 1
ATOM 638 C CA . ASP A 1 94 ? -12.109 2.290 20.094 1.00 93.50 94 ASP A CA 1
ATOM 639 C C . ASP A 1 94 ? -11.916 0.933 19.395 1.00 93.50 94 ASP A C 1
ATOM 641 O O . ASP A 1 94 ? -10.981 0.185 19.690 1.00 93.50 94 ASP A O 1
ATOM 645 N N . LEU A 1 95 ? -12.821 0.593 18.475 1.00 91.25 95 LEU A N 1
ATOM 646 C CA . LEU A 1 95 ?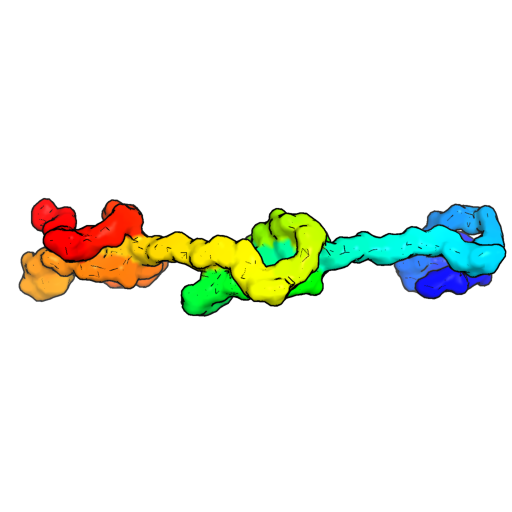 -12.840 -0.696 17.781 1.00 91.25 95 LEU A CA 1
ATOM 647 C C . LEU A 1 95 ? -12.748 -0.506 16.271 1.00 91.25 95 LEU A C 1
ATOM 649 O O . LEU A 1 95 ? -13.385 0.373 15.699 1.00 91.25 95 LEU A O 1
ATOM 653 N N . ALA A 1 96 ? -12.008 -1.391 15.599 1.00 89.19 96 ALA A N 1
ATOM 654 C CA . ALA A 1 96 ? -12.061 -1.483 14.142 1.00 89.19 96 ALA A CA 1
ATOM 655 C C . ALA A 1 96 ? -13.519 -1.698 13.673 1.00 89.19 96 ALA A C 1
ATOM 657 O O . ALA A 1 96 ? -14.271 -2.394 14.366 1.00 89.19 96 ALA A O 1
ATOM 658 N N . PRO A 1 97 ? -13.924 -1.168 12.500 1.00 88.31 97 PRO A N 1
ATOM 659 C CA . PRO A 1 97 ? -15.305 -1.265 12.021 1.00 88.31 97 PRO A CA 1
ATOM 660 C C . PRO A 1 97 ? -15.851 -2.697 12.021 1.00 88.31 97 PRO A C 1
ATOM 662 O O . PRO A 1 97 ? -17.009 -2.930 12.367 1.00 88.31 97 PRO A O 1
ATOM 665 N N . GLU A 1 98 ? -15.012 -3.672 11.661 1.00 90.62 98 GLU A N 1
ATOM 666 C CA . GLU A 1 98 ? -15.410 -5.081 11.608 1.00 90.62 98 GLU A CA 1
ATOM 667 C C . GLU A 1 98 ? -15.710 -5.643 13.002 1.00 90.62 98 GLU A C 1
ATOM 669 O O . GLU A 1 98 ? -16.708 -6.339 13.182 1.00 90.62 98 GLU A O 1
ATOM 674 N N . HIS A 1 99 ? -14.872 -5.316 13.991 1.00 92.31 99 HIS A N 1
ATOM 675 C CA . HIS A 1 99 ? -15.064 -5.730 15.381 1.00 92.31 99 HIS A CA 1
ATOM 676 C C . HIS A 1 99 ? -16.283 -5.042 15.993 1.00 92.31 99 HIS A C 1
ATOM 678 O O . HIS A 1 99 ? -17.097 -5.702 16.631 1.00 92.31 99 HIS A O 1
ATOM 684 N N . CYS A 1 100 ? -16.469 -3.747 15.721 1.00 94.81 100 CYS A N 1
ATOM 685 C CA . CYS A 1 100 ? -17.656 -3.018 16.154 1.00 94.81 100 CYS A CA 1
ATOM 686 C C . CYS A 1 100 ? -18.945 -3.681 15.644 1.00 94.81 100 CYS A C 1
ATOM 688 O O . CYS A 1 100 ? -19.872 -3.929 16.413 1.00 94.81 100 CYS A O 1
ATOM 690 N N . ALA A 1 101 ? -18.987 -4.031 14.355 1.00 93.88 101 ALA A N 1
ATOM 691 C CA . ALA A 1 101 ? -20.130 -4.713 13.761 1.00 93.88 101 ALA A CA 1
ATOM 692 C C . ALA A 1 101 ? -20.324 -6.140 14.307 1.00 93.88 101 ALA A C 1
ATOM 694 O O . ALA A 1 101 ? -21.464 -6.568 14.497 1.00 93.88 101 ALA A O 1
ATOM 695 N N . ALA A 1 102 ? -19.238 -6.877 14.566 1.00 95.50 102 ALA A N 1
ATOM 696 C CA . ALA A 1 102 ? -19.290 -8.235 15.114 1.00 95.50 102 ALA A CA 1
ATOM 697 C C . ALA A 1 102 ? -19.884 -8.278 16.531 1.00 95.50 102 ALA A C 1
ATOM 699 O O . ALA A 1 102 ? -20.656 -9.185 16.839 1.00 95.50 102 ALA A O 1
ATOM 700 N N . GLU A 1 103 ? -19.591 -7.267 17.349 1.00 94.69 103 GLU A N 1
ATOM 701 C CA . GLU A 1 103 ? -20.155 -7.081 18.693 1.00 94.69 103 GLU A CA 1
ATOM 702 C C . GLU A 1 103 ? -21.570 -6.452 18.668 1.00 94.69 103 GLU A C 1
ATOM 704 O O . GLU A 1 103 ? -22.166 -6.185 19.710 1.00 94.69 103 GLU A O 1
ATOM 709 N N . GLY A 1 104 ? -22.146 -6.215 17.479 1.00 94.19 104 GLY A N 1
ATOM 710 C CA . GLY A 1 104 ? -23.481 -5.626 17.316 1.00 94.19 104 GLY A CA 1
ATOM 711 C C . GLY A 1 104 ? -23.552 -4.129 17.637 1.00 94.19 104 GLY A C 1
ATOM 712 O O . GLY A 1 104 ? -24.636 -3.611 17.912 1.00 94.19 104 GLY A O 1
ATOM 713 N N . GLY A 1 105 ? -22.410 -3.444 17.619 1.00 94.94 105 GLY A N 1
ATOM 714 C CA . GLY A 1 105 ? -22.292 -2.025 17.913 1.00 94.94 105 GLY A CA 1
ATOM 715 C C . GLY A 1 105 ? -22.620 -1.097 16.749 1.00 94.94 105 GLY A C 1
ATOM 716 O O . GLY A 1 105 ? -22.871 -1.509 15.615 1.00 94.94 105 GLY A O 1
ATOM 717 N N . THR A 1 106 ? -22.608 0.199 17.054 1.00 95.44 106 THR A N 1
ATOM 718 C CA . THR A 1 106 ? -22.771 1.288 16.083 1.00 95.44 106 THR A CA 1
ATOM 719 C C . THR A 1 106 ? -21.470 2.073 15.961 1.00 95.44 106 THR A C 1
ATOM 721 O O . THR A 1 106 ? -21.031 2.693 16.927 1.00 95.44 106 THR A O 1
ATOM 724 N N . ASP A 1 107 ? -20.874 2.076 14.770 1.00 95.12 107 ASP A N 1
ATOM 725 C CA . ASP A 1 107 ? -19.726 2.927 14.437 1.00 95.12 107 ASP A CA 1
ATOM 726 C C . ASP A 1 107 ? -20.169 4.403 14.392 1.00 95.12 107 ASP A C 1
ATOM 728 O O . ASP A 1 107 ? -21.060 4.778 13.623 1.00 95.12 107 ASP A O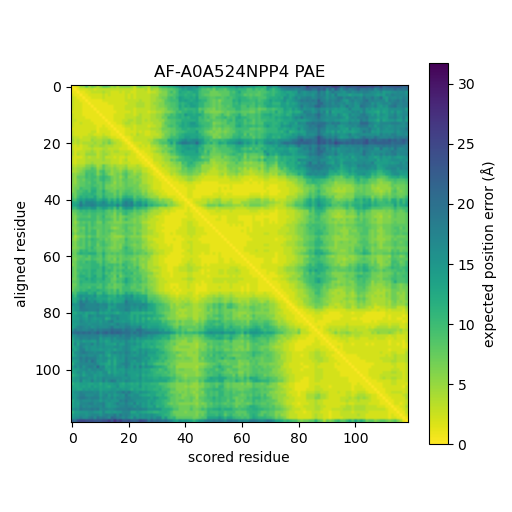 1
ATOM 732 N N . ILE A 1 108 ? -19.559 5.238 15.237 1.00 94.25 108 ILE A N 1
ATOM 733 C CA . ILE A 1 108 ? -19.817 6.687 15.333 1.00 94.25 108 ILE A CA 1
ATOM 734 C C . ILE A 1 108 ? -18.639 7.529 14.808 1.00 94.25 108 ILE A C 1
ATOM 736 O O . ILE A 1 108 ? -18.532 8.730 15.087 1.00 94.25 108 ILE A O 1
ATOM 740 N N . GLY A 1 109 ? -17.741 6.901 14.052 1.00 91.62 109 GLY A N 1
ATOM 741 C CA . GLY A 1 109 ? -16.567 7.495 13.436 1.00 91.62 109 GLY A CA 1
ATOM 742 C C . GLY A 1 109 ? -15.455 7.864 14.419 1.00 91.62 109 GLY A C 1
ATOM 743 O O . GLY A 1 109 ? -15.505 7.608 15.626 1.00 91.62 109 GLY A O 1
ATOM 744 N N . ALA A 1 110 ? -14.421 8.508 13.877 1.00 90.56 110 ALA A N 1
ATOM 745 C CA . ALA A 1 110 ? -13.265 8.965 14.643 1.00 90.56 110 ALA A CA 1
ATOM 746 C C . ALA A 1 110 ? -13.651 9.974 15.743 1.00 90.56 110 ALA A C 1
ATOM 748 O O . ALA A 1 110 ? -14.604 10.744 15.602 1.00 90.56 110 ALA A O 1
ATOM 749 N N . GLY A 1 111 ? -12.884 10.003 16.833 1.00 90.00 111 GLY A N 1
ATOM 750 C CA . GLY A 1 111 ? -13.057 10.964 17.923 1.00 90.00 111 GLY A CA 1
ATOM 751 C C . GLY A 1 111 ? -12.492 10.445 19.242 1.00 90.00 111 GLY A C 1
ATOM 752 O O . GLY A 1 111 ? -11.621 9.589 19.238 1.00 90.00 111 GLY A O 1
ATOM 753 N N . SER A 1 112 ? -13.011 10.961 20.359 1.00 90.44 112 SER A N 1
ATOM 754 C CA . SER A 1 112 ? -12.707 10.489 21.721 1.00 90.44 112 SER A CA 1
ATOM 755 C C . SER A 1 112 ? -13.915 9.760 22.326 1.00 90.44 112 SER A C 1
ATOM 757 O O . SER A 1 112 ? -15.052 10.180 22.080 1.00 90.44 112 SER A O 1
ATOM 759 N N . CYS A 1 113 ? -13.685 8.693 23.099 1.00 93.25 113 CYS A N 1
ATOM 760 C CA . CYS A 1 113 ? -14.700 8.064 23.962 1.00 93.25 113 CYS A CA 1
ATOM 761 C C . CYS A 1 113 ? -14.852 8.768 25.322 1.00 93.25 113 CYS A C 1
ATOM 763 O O . CYS A 1 113 ? -15.667 8.368 26.151 1.00 93.25 113 CYS A O 1
ATOM 765 N N . GLU A 1 114 ? -14.087 9.835 25.549 1.00 92.25 114 GLU A N 1
ATOM 766 C CA . GLU A 1 114 ? -14.122 10.633 26.768 1.00 92.25 114 GLU A CA 1
ATOM 767 C C . GLU A 1 114 ? -14.461 12.098 26.431 1.00 92.25 114 GLU A C 1
ATOM 769 O O . GLU A 1 114 ? -13.685 12.753 25.718 1.00 92.25 114 GLU A O 1
ATOM 774 N N . PRO A 1 115 ? -15.593 12.639 26.935 1.00 92.44 115 PRO A N 1
ATOM 775 C CA . PRO A 1 115 ? -16.682 11.930 27.631 1.00 92.44 115 PRO A CA 1
ATOM 776 C C . PRO A 1 115 ? -17.433 10.952 26.706 1.00 92.44 115 PRO A C 1
ATOM 778 O O . PRO A 1 115 ? -17.349 11.091 25.485 1.00 92.44 115 PRO A O 1
ATOM 781 N N . ASN A 1 116 ? -18.171 9.997 27.290 1.00 92.38 116 ASN A N 1
ATOM 782 C CA . ASN A 1 116 ? -18.888 8.964 26.536 1.00 92.38 116 ASN A CA 1
ATOM 783 C C . ASN A 1 116 ? -19.880 9.603 25.536 1.00 92.38 116 ASN A C 1
ATOM 785 O O . ASN A 1 116 ? -20.788 10.318 25.955 1.00 92.38 116 ASN A O 1
ATOM 789 N N . PRO A 1 117 ? -19.706 9.390 24.221 1.00 93.56 117 PRO A N 1
ATOM 790 C CA . PRO A 1 117 ? -20.563 9.951 23.179 1.00 93.56 117 PRO A CA 1
ATOM 791 C C . PRO A 1 117 ? -21.830 9.125 22.889 1.00 93.56 117 PRO A C 1
ATOM 793 O O . PRO A 1 117 ? -22.580 9.509 21.996 1.00 93.56 117 PRO A O 1
ATOM 796 N N . CYS A 1 118 ? -22.031 7.983 23.554 1.00 93.94 118 CYS A N 1
ATOM 797 C CA . CYS A 1 118 ? -23.073 6.999 23.236 1.00 93.94 118 CYS A CA 1
ATOM 798 C C . CYS A 1 118 ? -24.394 7.192 24.010 1.00 93.94 118 CYS A C 1
ATOM 800 O O . CYS A 1 118 ? -25.244 6.301 23.975 1.00 93.94 118 CYS A O 1
ATOM 802 N N . ASP A 1 119 ? -24.544 8.325 24.703 1.00 83.94 119 ASP A N 1
ATOM 803 C CA . ASP A 1 119 ? -25.740 8.720 25.466 1.00 83.94 119 ASP A CA 1
ATOM 804 C C . ASP A 1 119 ? -26.894 9.255 24.593 1.00 83.94 119 ASP A C 1
ATOM 806 O O . ASP A 1 119 ? -26.633 9.968 23.592 1.00 83.94 119 ASP A O 1
#

Sequence (119 aa):
MCLQLTAEACAAEGGNDLGSGSCEPNPCPAPPPPTRCCLAGEEANVCLQLTAEHCAAEGGNDLGSGSCEPNPCPAPPPPPRCCLTIEGEPVCEDLAPEHCAAEGGTDIGAGSCEPNPCD

Secondary structure (DSSP, 8-state):
------HHHHHHTT-----S--SSS--SPPPPPPEEEEE--SSS-EEEEE-HHHHHHTTPEE--SS--SS--SPPPPPPPEEEEEETTEEEEEE--HHHHHHTT-EE--SS--SS----

Nearest PDB structures (foldseek):
  4gai-assembly2_B  TM=2.551E-01  e=4.838E+00  Homo sapiens
  6je9-assembly1_C  TM=2.322E-01  e=8.738E+00  Neisseria meningitidis 8013

pLDDT: mean 92.43, std 4.28, range [79.19, 98.25]